Protein AF-A0A536YZN1-F1 (afdb_monomer)

Mean predicted aligned error: 6.4 Å

Nearest PDB structures (foldseek):
  1psw-assembly1_A  TM=8.741E-01  e=1.096E-07  Escherichia coli
  3tov-assembly1_A  TM=8.318E-01  e=2.749E-04  Veillonella parvula DSM 2008
  3c4q-assembly2_B  TM=5.159E-01  e=1.133E-01  Corynebacterium glutamicum
  3c48-assembly1_B  TM=5.008E-01  e=3.534E-01  Corynebacterium glutamicum
  7fee-assembly1_A  TM=4.818E-01  e=3.778E-01  Homo sapiens

Radius of gyration: 18.91 Å; Cα contacts (8 Å,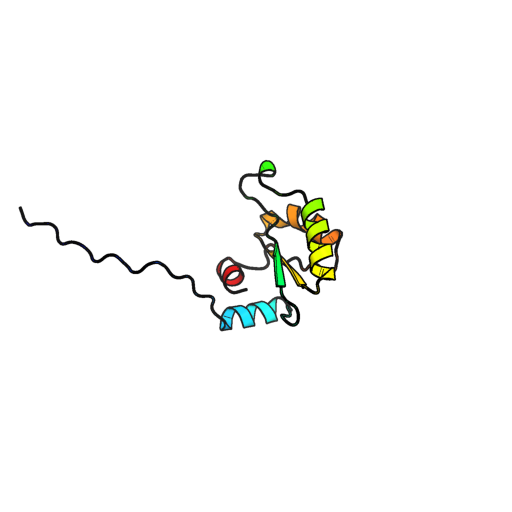 |Δi|>4): 128; chains: 1; bounding box: 37×36×63 Å

Sequence (108 aa):
MPKGRLIPTPPAPVLVPNAANAAAAMRALKLSTHRPIAIFCPGAEYGPAKRWPAEHFIALARRLLEEGYAVWLLGSPNDQAAALPIAAAIPAVRDLTGRTDLGTAIDL

Structure (mmCIF, N/CA/C/O backbone):
data_AF-A0A536YZN1-F1
#
_entry.id   AF-A0A536YZN1-F1
#
loop_
_atom_site.group_PDB
_atom_site.id
_atom_site.type_symbol
_atom_site.label_atom_id
_atom_site.label_alt_id
_atom_site.label_comp_id
_atom_site.label_asym_id
_atom_site.label_entity_id
_atom_site.label_seq_id
_atom_site.pdbx_PDB_ins_code
_atom_site.Cartn_x
_atom_site.Cartn_y
_atom_site.Cartn_z
_atom_site.occupancy
_atom_site.B_iso_or_equiv
_atom_site.auth_seq_id
_atom_site.auth_comp_id
_atom_site.auth_asym_id
_atom_site.auth_atom_id
_atom_site.pdbx_PDB_model_num
ATOM 1 N N . MET A 1 1 ? 20.147 -17.273 -52.000 1.00 50.06 1 MET A N 1
ATOM 2 C CA . MET A 1 1 ? 19.935 -16.702 -50.650 1.00 50.06 1 MET A CA 1
ATOM 3 C C . MET A 1 1 ? 18.899 -17.558 -49.928 1.00 50.06 1 MET A C 1
ATOM 5 O O . MET A 1 1 ? 17.804 -17.680 -50.473 1.00 50.06 1 MET A O 1
ATOM 9 N N . PRO A 1 2 ? 19.203 -18.216 -48.795 1.00 60.91 2 PRO A N 1
ATOM 10 C CA . PRO A 1 2 ? 18.199 -19.006 -48.089 1.00 60.91 2 PRO A CA 1
ATOM 11 C C . PRO A 1 2 ? 17.195 -18.068 -47.404 1.00 60.91 2 PRO A C 1
ATOM 13 O O . PRO A 1 2 ? 17.585 -17.084 -46.777 1.00 60.91 2 PRO A O 1
ATOM 16 N N . LYS A 1 3 ? 15.896 -18.346 -47.570 1.00 60.62 3 LYS A N 1
ATOM 17 C CA . LYS A 1 3 ? 14.807 -17.587 -46.939 1.00 60.62 3 LYS A CA 1
ATOM 18 C C . LYS A 1 3 ? 14.907 -17.744 -45.417 1.00 60.62 3 LYS A C 1
ATOM 20 O O . LYS A 1 3 ? 14.933 -18.869 -44.922 1.00 60.62 3 LYS A O 1
ATOM 25 N N . GLY A 1 4 ? 14.986 -16.623 -44.700 1.00 68.50 4 GLY A N 1
ATOM 26 C CA . GLY A 1 4 ? 15.069 -16.592 -43.239 1.00 68.50 4 GLY A CA 1
ATOM 27 C C . GLY A 1 4 ? 13.897 -17.338 -42.601 1.00 68.50 4 GLY A C 1
ATOM 28 O O . GLY A 1 4 ? 12.739 -17.100 -42.941 1.00 68.50 4 GLY A O 1
ATOM 29 N N . ARG A 1 5 ? 14.204 -18.277 -41.705 1.00 76.62 5 ARG A N 1
ATOM 30 C CA . ARG A 1 5 ? 13.211 -19.064 -40.970 1.00 76.62 5 ARG A CA 1
ATOM 31 C C . ARG A 1 5 ? 12.525 -18.152 -39.950 1.00 76.62 5 ARG A C 1
ATOM 33 O O . ARG A 1 5 ? 13.198 -17.599 -39.086 1.00 76.62 5 ARG A O 1
ATOM 40 N N . LEU A 1 6 ? 11.207 -17.984 -40.063 1.00 76.38 6 LEU A N 1
ATOM 41 C CA . LEU A 1 6 ? 10.409 -17.240 -39.083 1.00 76.38 6 LEU A CA 1
ATOM 42 C C . LEU A 1 6 ? 10.484 -17.945 -37.721 1.00 76.38 6 LEU A C 1
ATOM 44 O O . LEU A 1 6 ? 10.246 -19.151 -37.628 1.00 76.38 6 LEU A O 1
ATOM 48 N N . ILE A 1 7 ? 10.837 -17.192 -36.679 1.00 80.56 7 ILE A N 1
ATOM 49 C CA . ILE A 1 7 ? 10.825 -17.663 -35.291 1.00 80.56 7 ILE A CA 1
ATOM 50 C C . ILE A 1 7 ? 9.366 -17.606 -34.809 1.00 80.56 7 ILE A C 1
ATOM 52 O O . ILE A 1 7 ? 8.714 -16.585 -35.044 1.00 80.56 7 ILE A O 1
ATOM 56 N N . PRO A 1 8 ? 8.828 -18.661 -34.168 1.00 84.06 8 PRO A N 1
ATOM 57 C CA . PRO A 1 8 ? 7.485 -18.617 -33.598 1.00 84.06 8 PRO A CA 1
ATOM 58 C C . PRO A 1 8 ? 7.353 -17.451 -32.617 1.00 84.06 8 PRO A C 1
ATOM 60 O O . PRO A 1 8 ? 8.251 -17.217 -31.806 1.00 84.06 8 PRO A O 1
ATOM 63 N N . THR A 1 9 ? 6.237 -16.726 -32.679 1.00 84.50 9 THR A N 1
ATOM 64 C CA . THR A 1 9 ? 5.945 -15.659 -31.720 1.00 84.50 9 THR A CA 1
ATOM 65 C C . THR A 1 9 ? 5.851 -16.267 -30.317 1.00 84.50 9 THR A C 1
ATOM 67 O O . THR A 1 9 ? 5.101 -17.231 -30.138 1.00 84.50 9 THR A O 1
ATOM 70 N N . PRO A 1 10 ? 6.604 -15.758 -29.325 1.00 84.38 10 PRO A N 1
ATOM 71 C CA . PRO A 1 10 ? 6.494 -16.255 -27.964 1.00 84.38 10 PRO A CA 1
ATOM 72 C C . PRO A 1 10 ? 5.086 -15.978 -27.415 1.00 84.38 10 PRO A C 1
ATOM 74 O O . PRO A 1 10 ? 4.435 -15.020 -27.846 1.00 84.38 10 PRO A O 1
ATOM 77 N N . PRO A 1 11 ? 4.601 -16.797 -26.468 1.00 88.81 11 PRO A N 1
ATOM 78 C CA . PRO A 1 11 ? 3.347 -16.510 -25.788 1.00 88.81 11 PRO A CA 1
ATOM 79 C C . PRO A 1 11 ? 3.424 -15.150 -25.083 1.00 88.81 11 PRO A C 1
ATOM 81 O O . PRO A 1 11 ? 4.500 -14.708 -24.672 1.00 88.81 11 PRO A O 1
ATOM 84 N N . ALA A 1 12 ? 2.274 -14.490 -24.935 1.00 89.50 12 ALA A N 1
ATOM 85 C CA . ALA A 1 12 ? 2.197 -13.243 -24.187 1.00 89.50 12 ALA A CA 1
ATOM 86 C C . ALA A 1 12 ? 2.681 -13.465 -22.740 1.00 89.50 12 ALA A C 1
ATOM 88 O O . ALA A 1 12 ? 2.337 -14.489 -22.140 1.00 89.50 12 ALA A O 1
ATOM 89 N N . PRO A 1 13 ? 3.469 -12.539 -22.167 1.00 89.00 13 PRO A N 1
ATOM 90 C CA . PRO A 1 13 ? 3.890 -12.653 -20.780 1.00 89.00 13 PRO A CA 1
ATOM 91 C C . PRO A 1 13 ? 2.662 -12.578 -19.870 1.00 89.00 13 PRO A C 1
ATOM 93 O O . PRO A 1 13 ? 1.863 -11.646 -19.964 1.00 89.00 13 PRO A O 1
ATOM 96 N N . VAL A 1 14 ? 2.520 -13.564 -18.986 1.00 87.00 14 VAL A N 1
ATOM 97 C CA . VAL A 1 14 ? 1.473 -13.598 -17.962 1.00 87.00 14 VAL A CA 1
ATOM 98 C C . VAL A 1 14 ? 2.147 -13.513 -16.605 1.00 87.00 14 VAL A C 1
ATOM 100 O O . VAL A 1 14 ? 3.033 -14.309 -16.297 1.00 87.00 14 VAL A O 1
ATOM 103 N N . LEU A 1 15 ? 1.717 -12.549 -15.797 1.00 84.38 15 LEU A N 1
ATOM 104 C CA . LEU A 1 15 ? 2.120 -12.443 -14.404 1.00 84.38 15 LEU A CA 1
ATOM 105 C C . LEU A 1 15 ? 1.043 -13.112 -13.551 1.00 84.38 15 LEU A C 1
ATOM 107 O O . LEU A 1 15 ? -0.099 -12.656 -13.530 1.00 84.38 15 LEU A O 1
ATOM 111 N N . VAL A 1 16 ? 1.393 -14.220 -12.900 1.00 87.31 16 VAL A N 1
ATOM 112 C CA . VAL A 1 16 ? 0.483 -14.969 -12.025 1.00 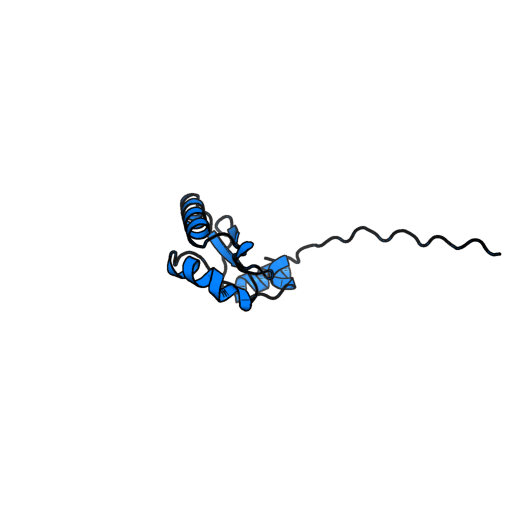87.31 16 VAL A CA 1
ATOM 113 C C . VAL A 1 16 ? 0.983 -14.836 -10.588 1.00 87.31 16 VAL A C 1
ATOM 115 O O . VAL A 1 16 ? 2.094 -15.298 -10.317 1.00 87.31 16 VAL A O 1
ATOM 118 N N . PRO A 1 17 ? 0.192 -14.242 -9.677 1.00 86.25 17 PRO A N 1
ATOM 119 C CA . PRO A 1 17 ? 0.526 -14.195 -8.260 1.00 86.25 17 PRO A CA 1
ATOM 120 C C . PRO A 1 17 ? 0.689 -15.599 -7.677 1.00 86.25 17 PRO A C 1
ATOM 122 O O . PRO A 1 17 ? -0.115 -16.502 -7.935 1.00 86.25 17 PRO A O 1
ATOM 125 N N . ASN A 1 18 ? 1.713 -15.790 -6.855 1.00 92.31 18 ASN A N 1
ATOM 126 C CA . ASN A 1 18 ? 1.936 -17.037 -6.144 1.00 92.31 18 ASN A CA 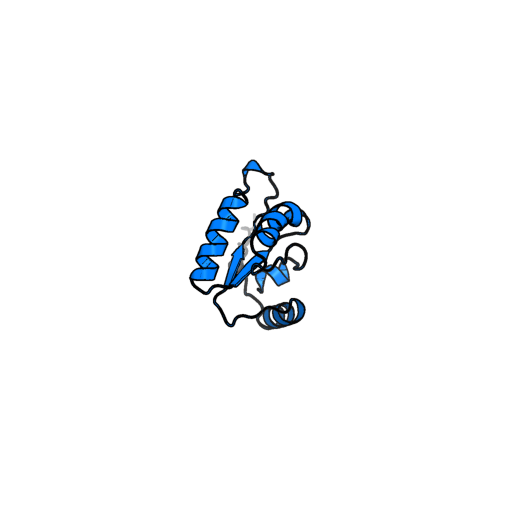1
ATOM 127 C C . ASN A 1 18 ? 1.245 -17.003 -4.773 1.00 92.31 18 ASN A C 1
ATOM 129 O O . ASN A 1 18 ? 1.709 -16.368 -3.827 1.00 92.31 18 ASN A O 1
ATOM 133 N N . ALA A 1 19 ? 0.165 -17.775 -4.630 1.00 89.81 19 ALA A N 1
ATOM 134 C CA . ALA A 1 19 ? -0.617 -17.832 -3.394 1.00 89.81 19 ALA A CA 1
ATOM 135 C C . ALA A 1 19 ? 0.187 -18.279 -2.154 1.00 89.81 19 ALA A C 1
ATOM 137 O O . ALA A 1 19 ? -0.120 -17.863 -1.034 1.00 89.81 19 ALA A O 1
ATOM 138 N N . ALA A 1 20 ? 1.220 -19.114 -2.319 1.00 90.88 20 ALA A N 1
ATOM 139 C CA . ALA A 1 20 ? 2.060 -19.550 -1.204 1.00 90.88 20 ALA A CA 1
ATOM 140 C C . ALA A 1 20 ? 2.955 -18.409 -0.696 1.00 90.88 20 ALA A C 1
ATOM 142 O O . ALA A 1 20 ? 3.086 -18.224 0.519 1.00 90.88 20 ALA A O 1
ATOM 143 N N . ASN A 1 21 ? 3.509 -17.618 -1.619 1.00 90.69 21 ASN A N 1
ATOM 144 C CA . ASN A 1 21 ? 4.282 -16.421 -1.299 1.00 90.69 21 ASN A CA 1
ATOM 145 C C . ASN A 1 21 ? 3.397 -15.358 -0.650 1.00 90.69 21 ASN A C 1
ATOM 147 O O . ASN A 1 21 ? 3.758 -14.841 0.406 1.00 90.69 21 ASN A O 1
ATOM 151 N N . ALA A 1 22 ? 2.207 -15.116 -1.208 1.00 88.00 22 ALA A N 1
ATOM 152 C CA . ALA A 1 22 ? 1.210 -14.218 -0.637 1.00 88.00 22 ALA A CA 1
ATOM 153 C C . ALA A 1 22 ? 0.909 -14.594 0.822 1.00 88.00 22 ALA A C 1
ATOM 155 O O . ALA A 1 22 ? 1.042 -13.782 1.736 1.00 88.00 22 ALA A O 1
ATOM 156 N N . ALA A 1 23 ? 0.606 -15.870 1.086 1.00 88.50 23 ALA A N 1
ATOM 157 C CA . ALA A 1 23 ? 0.326 -16.348 2.437 1.00 88.50 23 ALA A CA 1
ATOM 158 C C . ALA A 1 23 ? 1.529 -16.194 3.389 1.00 88.50 23 ALA A C 1
ATOM 160 O O . ALA A 1 23 ? 1.349 -15.890 4.572 1.00 88.50 23 ALA A O 1
ATOM 161 N N . ALA A 1 24 ? 2.756 -16.404 2.903 1.00 90.75 24 ALA A N 1
ATOM 162 C CA . ALA A 1 24 ? 3.971 -16.193 3.687 1.00 90.75 24 ALA A CA 1
ATOM 163 C C . ALA A 1 24 ? 4.192 -14.709 4.016 1.00 90.75 24 ALA A C 1
ATOM 165 O O . ALA A 1 24 ? 4.438 -14.379 5.179 1.00 90.75 24 ALA A O 1
ATOM 166 N N . ALA A 1 25 ? 4.027 -13.825 3.032 1.00 90.06 25 ALA A N 1
ATOM 167 C CA . ALA A 1 25 ? 4.130 -12.380 3.189 1.00 90.06 25 ALA A CA 1
ATOM 168 C C . ALA A 1 25 ? 3.086 -11.843 4.175 1.00 90.06 25 ALA A C 1
ATOM 170 O O . ALA A 1 25 ? 3.426 -11.113 5.107 1.00 90.06 25 ALA A O 1
ATOM 171 N N . MET A 1 26 ? 1.835 -12.291 4.052 1.00 92.19 26 MET A N 1
ATOM 172 C CA . MET A 1 26 ? 0.745 -11.935 4.962 1.00 92.19 26 MET A CA 1
ATOM 173 C C . MET A 1 26 ? 1.063 -12.310 6.415 1.00 92.19 26 MET A C 1
ATOM 175 O O . MET A 1 26 ? 0.871 -11.494 7.320 1.00 92.19 26 MET A O 1
ATOM 179 N N . ARG A 1 27 ? 1.620 -13.508 6.653 1.00 92.50 27 ARG A N 1
ATOM 180 C CA . ARG A 1 27 ? 2.073 -13.924 7.994 1.00 92.50 27 ARG A CA 1
ATOM 181 C C . ARG A 1 27 ? 3.238 -13.070 8.496 1.00 92.50 27 ARG A C 1
ATOM 183 O O . ARG A 1 27 ? 3.197 -12.611 9.636 1.00 92.50 27 ARG A O 1
ATOM 190 N N . ALA A 1 28 ? 4.252 -12.840 7.663 1.00 91.25 28 ALA A N 1
ATOM 191 C CA . ALA A 1 28 ? 5.449 -12.083 8.035 1.00 91.25 28 ALA A CA 1
ATOM 192 C C . ALA A 1 28 ? 5.130 -10.618 8.386 1.00 91.25 28 ALA A C 1
ATOM 194 O O . ALA A 1 28 ? 5.632 -10.082 9.377 1.00 91.25 28 ALA A O 1
ATOM 195 N N . LEU A 1 29 ? 4.242 -9.987 7.617 1.00 91.56 29 LEU A N 1
ATOM 196 C CA . LEU A 1 29 ? 3.831 -8.590 7.787 1.00 91.56 29 LEU A CA 1
ATOM 197 C C . LEU A 1 29 ? 2.684 -8.414 8.802 1.00 91.56 29 LEU A C 1
ATOM 199 O O . LEU A 1 29 ? 2.331 -7.279 9.156 1.00 91.56 29 LEU A O 1
ATOM 203 N N . LYS A 1 30 ? 2.155 -9.532 9.326 1.00 92.00 30 LYS A N 1
ATOM 204 C CA . LYS A 1 30 ? 1.014 -9.607 10.255 1.00 92.00 30 LYS A CA 1
ATOM 205 C C . LYS A 1 30 ? -0.224 -8.911 9.687 1.00 92.00 30 LYS A C 1
ATOM 207 O O . LYS A 1 30 ? -0.843 -8.077 10.347 1.00 92.00 30 LYS A O 1
ATOM 212 N N . LEU A 1 31 ? -0.531 -9.222 8.435 1.00 91.25 31 LEU A N 1
ATOM 213 C CA . LEU A 1 31 ? -1.656 -8.674 7.691 1.00 91.25 31 LEU A CA 1
ATOM 214 C C . LEU A 1 31 ? -2.866 -9.607 7.791 1.00 91.25 31 LEU A C 1
ATOM 216 O O . LEU A 1 31 ? -2.731 -10.813 7.989 1.00 91.25 31 LEU A O 1
ATOM 220 N N . SER A 1 32 ? -4.060 -9.039 7.640 1.00 87.88 32 SER A N 1
ATOM 221 C CA . SER A 1 32 ? -5.326 -9.771 7.660 1.00 87.88 32 SER A CA 1
ATOM 222 C C . SER A 1 32 ? -6.177 -9.377 6.458 1.00 87.88 32 SER A C 1
ATOM 224 O O . SER A 1 32 ? -6.245 -8.198 6.115 1.00 87.88 32 SER A O 1
ATOM 226 N N . THR A 1 33 ? -6.843 -10.363 5.857 1.00 85.56 33 THR A N 1
ATOM 227 C CA . THR A 1 33 ? -7.787 -10.205 4.739 1.00 85.56 33 THR A CA 1
ATOM 228 C C . THR A 1 33 ? -9.252 -10.308 5.174 1.00 85.56 33 THR A C 1
ATOM 230 O O . THR A 1 33 ? -10.129 -10.501 4.339 1.00 85.56 33 THR A O 1
ATOM 233 N N . HIS A 1 34 ? -9.566 -10.191 6.473 1.00 90.44 34 HIS A N 1
ATOM 234 C CA . HIS A 1 34 ? -10.964 -10.253 6.942 1.00 90.44 34 HIS A CA 1
ATOM 235 C C . HIS A 1 34 ? -11.847 -9.132 6.378 1.00 90.44 34 HIS A C 1
ATOM 237 O O . HIS A 1 34 ? -13.070 -9.231 6.409 1.00 90.44 34 HIS A O 1
ATOM 243 N N . ARG A 1 35 ? -11.219 -8.062 5.890 1.00 92.69 35 ARG A N 1
ATOM 244 C CA . ARG A 1 35 ? -11.849 -6.929 5.220 1.00 92.69 35 ARG A CA 1
ATOM 245 C C . ARG A 1 35 ? -11.286 -6.816 3.805 1.00 92.69 35 ARG A C 1
ATOM 247 O O . ARG A 1 35 ? -10.131 -7.206 3.609 1.00 92.69 35 ARG A O 1
ATOM 254 N N . PRO A 1 36 ? -12.047 -6.268 2.843 1.00 95.44 36 PRO A N 1
ATOM 255 C CA . PRO A 1 36 ? -11.487 -5.929 1.542 1.00 95.44 36 PRO A CA 1
ATOM 256 C C . PRO A 1 36 ? -10.322 -4.945 1.718 1.00 95.44 36 PRO A C 1
ATOM 258 O O . PRO A 1 36 ? -10.324 -4.120 2.634 1.00 95.44 36 PRO A O 1
ATOM 261 N N . ILE A 1 37 ? -9.299 -5.058 0.874 1.00 95.12 37 ILE A N 1
ATOM 262 C CA . ILE A 1 37 ? -8.041 -4.318 1.023 1.00 95.12 37 ILE A CA 1
ATOM 263 C C . ILE A 1 37 ? -7.907 -3.304 -0.108 1.00 95.12 37 ILE A C 1
ATOM 265 O O . ILE A 1 37 ? -8.116 -3.632 -1.273 1.00 95.12 37 ILE A O 1
ATOM 269 N N . ALA A 1 38 ? -7.524 -2.082 0.246 1.00 96.25 38 ALA A N 1
ATOM 270 C CA . ALA A 1 38 ? -7.088 -1.055 -0.684 1.00 96.25 38 ALA A CA 1
ATOM 271 C C . ALA A 1 38 ? -5.599 -0.764 -0.468 1.00 96.25 38 ALA A C 1
ATOM 273 O O . ALA A 1 38 ? -5.157 -0.511 0.655 1.00 96.25 38 ALA A O 1
ATOM 274 N N . ILE A 1 39 ? -4.828 -0.790 -1.552 1.00 94.94 39 ILE A N 1
ATOM 275 C CA . ILE A 1 39 ? -3.387 -0.536 -1.537 1.00 94.94 39 ILE A CA 1
ATOM 276 C C . ILE A 1 39 ? -3.122 0.825 -2.170 1.00 94.94 39 ILE A C 1
ATOM 278 O O . ILE A 1 39 ? -3.554 1.086 -3.292 1.00 94.94 39 ILE A O 1
ATOM 282 N N . PHE A 1 40 ? -2.391 1.684 -1.464 1.00 95.94 40 PHE A N 1
ATOM 283 C CA . PHE A 1 40 ? -1.922 2.966 -1.977 1.00 95.94 40 PHE A CA 1
ATOM 284 C C . PHE A 1 40 ? -0.415 2.942 -2.194 1.00 95.94 40 PHE A C 1
ATOM 286 O O . PHE A 1 40 ? 0.338 2.509 -1.324 1.00 95.94 40 PHE A O 1
ATOM 293 N N . CYS A 1 41 ? 0.015 3.505 -3.320 1.00 93.56 41 CYS A N 1
ATOM 294 C CA . CYS A 1 41 ? 1.419 3.734 -3.641 1.00 93.56 41 CYS A CA 1
ATOM 295 C C . CYS A 1 41 ? 1.665 5.252 -3.711 1.00 93.56 41 CYS A C 1
ATOM 297 O O . CYS A 1 41 ? 1.575 5.827 -4.794 1.00 93.56 41 CYS A O 1
ATOM 299 N N . PRO A 1 42 ? 1.904 5.937 -2.572 1.00 90.31 42 PRO A N 1
ATOM 300 C CA . PRO A 1 42 ? 1.984 7.406 -2.513 1.00 90.31 42 PRO A CA 1
ATOM 301 C C . PRO A 1 42 ? 3.281 7.978 -3.115 1.00 90.31 42 PRO A C 1
ATOM 303 O O . PRO A 1 42 ? 3.420 9.189 -3.300 1.00 90.31 42 PRO A O 1
ATOM 306 N N . GLY A 1 43 ? 4.242 7.101 -3.397 1.00 86.69 43 GLY A N 1
ATOM 307 C CA . GLY A 1 43 ? 5.521 7.412 -4.011 1.00 86.69 43 GLY A CA 1
ATOM 308 C C . GLY A 1 43 ? 5.446 7.838 -5.474 1.00 86.69 43 GLY A C 1
ATOM 309 O O . GLY A 1 43 ? 4.502 7.523 -6.194 1.00 86.69 43 GLY A O 1
ATOM 310 N N . ALA A 1 44 ? 6.492 8.525 -5.935 1.00 83.19 44 ALA A N 1
ATOM 311 C CA . ALA A 1 44 ? 6.752 8.701 -7.364 1.00 83.19 44 ALA A CA 1
ATOM 312 C C . ALA A 1 44 ? 8.245 8.940 -7.604 1.00 83.19 44 ALA A C 1
ATOM 314 O O . ALA A 1 44 ? 8.844 9.817 -6.968 1.00 83.19 44 ALA A O 1
ATOM 315 N N . GLU A 1 45 ? 8.812 8.199 -8.557 1.00 77.88 45 GLU A N 1
ATOM 316 C CA . GLU A 1 45 ? 10.235 8.249 -8.917 1.00 77.88 45 GLU A CA 1
ATOM 317 C C . 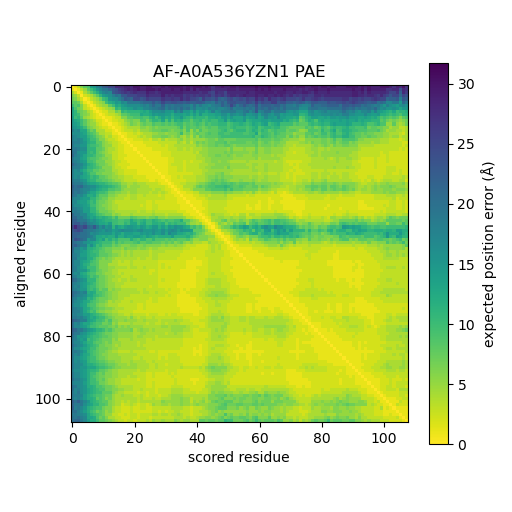GLU A 1 45 ? 10.598 9.536 -9.677 1.00 77.88 45 GLU A C 1
ATOM 319 O O . GLU A 1 45 ? 11.614 10.166 -9.406 1.00 77.88 45 GLU A O 1
ATOM 324 N N . TYR A 1 46 ? 9.704 10.016 -10.546 1.00 72.56 46 TYR A N 1
ATOM 325 C CA . TYR A 1 46 ? 9.900 11.223 -11.367 1.00 72.56 46 TYR A CA 1
ATOM 326 C C . TYR A 1 46 ? 9.641 12.549 -10.625 1.00 72.56 46 TYR A C 1
ATOM 328 O O . TYR A 1 46 ? 9.393 13.581 -11.251 1.00 72.56 46 TYR A O 1
ATOM 336 N N . GLY A 1 47 ? 9.687 12.530 -9.293 1.00 68.44 47 GLY A N 1
ATOM 337 C CA . GLY A 1 47 ? 9.595 13.721 -8.453 1.00 68.44 47 GLY A CA 1
ATOM 338 C C . GLY A 1 47 ? 8.184 14.081 -7.959 1.00 68.44 47 GLY A C 1
ATOM 339 O O . GLY A 1 47 ? 7.194 13.429 -8.299 1.00 68.44 47 GLY A O 1
ATOM 340 N N . PRO A 1 48 ? 8.084 15.129 -7.118 1.00 72.25 48 PRO A N 1
ATOM 341 C CA . PRO A 1 48 ? 6.873 15.466 -6.366 1.00 72.25 48 PRO A CA 1
ATOM 342 C C . PRO A 1 48 ? 5.699 15.918 -7.240 1.00 72.25 48 PRO A C 1
ATOM 344 O O . PRO A 1 48 ? 4.556 15.740 -6.844 1.00 72.25 48 PRO A O 1
ATOM 347 N N . ALA A 1 49 ? 5.953 16.438 -8.445 1.00 79.00 49 ALA A N 1
ATOM 348 C CA . ALA A 1 49 ? 4.902 16.925 -9.341 1.00 79.00 49 ALA A CA 1
ATOM 349 C C . ALA A 1 49 ? 3.948 15.822 -9.840 1.00 79.00 49 ALA A C 1
ATOM 351 O O . ALA A 1 49 ? 2.822 16.119 -10.224 1.00 79.00 49 ALA A O 1
ATOM 352 N N . LYS A 1 50 ? 4.384 14.553 -9.836 1.00 81.12 50 LYS A N 1
ATOM 353 C CA . LYS A 1 50 ? 3.535 13.399 -10.181 1.00 81.12 50 LYS A CA 1
ATOM 354 C C . LYS A 1 50 ? 2.941 12.699 -8.954 1.00 81.12 50 LYS A C 1
ATOM 356 O O . LYS A 1 50 ? 2.327 11.647 -9.104 1.00 81.12 50 LYS A O 1
ATOM 361 N N . ARG A 1 51 ? 3.138 13.245 -7.750 1.00 85.25 51 ARG A N 1
ATOM 362 C CA . ARG A 1 51 ? 2.570 12.698 -6.514 1.00 85.25 51 ARG A CA 1
ATOM 363 C C . ARG A 1 51 ? 1.236 13.357 -6.242 1.00 85.25 51 ARG A C 1
ATOM 365 O O . ARG A 1 51 ? 1.088 14.568 -6.399 1.00 85.25 51 ARG A O 1
ATOM 372 N N . TRP A 1 52 ? 0.277 12.560 -5.795 1.00 90.81 52 TRP A N 1
ATOM 373 C CA . TRP A 1 52 ? -0.949 13.121 -5.259 1.00 90.81 52 TRP A CA 1
ATOM 374 C C . TRP A 1 52 ? -0.672 13.662 -3.847 1.00 90.81 52 TRP A C 1
ATOM 376 O O . TRP A 1 52 ? 0.008 12.982 -3.072 1.00 90.81 52 TRP A O 1
ATOM 386 N N . PRO A 1 53 ? -1.147 14.872 -3.508 1.00 92.19 53 PRO A N 1
ATOM 387 C CA . PRO A 1 53 ? -0.990 15.427 -2.171 1.00 92.19 53 PRO A CA 1
ATOM 388 C C . PRO A 1 53 ? -1.473 14.481 -1.061 1.00 92.19 53 PRO A C 1
ATOM 390 O O . PRO A 1 53 ? -2.461 13.754 -1.218 1.00 92.19 53 PRO A O 1
ATOM 393 N N . ALA A 1 54 ? -0.777 14.493 0.078 1.00 93.75 54 ALA A N 1
ATOM 394 C CA . ALA A 1 54 ? -1.048 13.574 1.183 1.00 93.75 54 ALA A CA 1
ATOM 395 C C . ALA A 1 54 ? -2.466 13.752 1.748 1.00 93.75 54 ALA A C 1
ATOM 397 O O . ALA A 1 54 ? -3.111 12.770 2.115 1.00 93.75 54 ALA A O 1
ATOM 398 N N . GLU A 1 55 ? -2.989 14.979 1.761 1.00 95.62 55 GLU A N 1
ATOM 399 C CA . GLU A 1 55 ? -4.347 15.298 2.202 1.0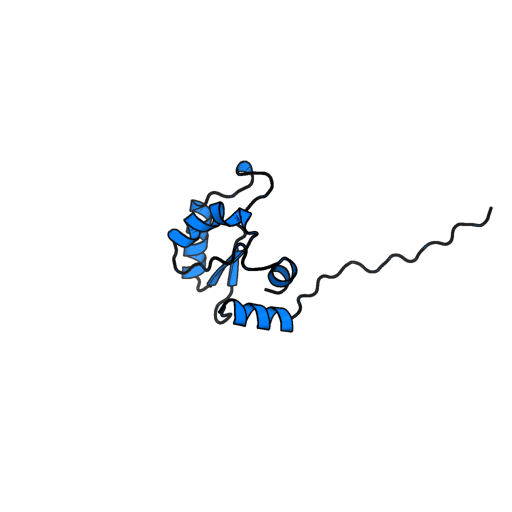0 95.62 55 GLU A CA 1
ATOM 400 C C . GLU A 1 55 ? -5.419 14.542 1.412 1.00 95.62 55 GLU A C 1
ATOM 402 O O . GLU A 1 55 ? -6.438 14.138 1.977 1.00 95.62 55 GLU A O 1
ATOM 407 N N . HIS A 1 56 ? -5.183 14.285 0.126 1.00 96.31 56 HIS A N 1
ATOM 408 C CA . HIS A 1 56 ? -6.129 13.560 -0.706 1.00 96.31 56 HIS A CA 1
ATOM 409 C C . HIS A 1 56 ? -6.096 12.057 -0.423 1.00 96.31 56 HIS A C 1
ATOM 411 O O . HIS A 1 56 ? -7.154 11.435 -0.305 1.00 96.31 56 HIS A O 1
ATOM 417 N N . PHE A 1 57 ? -4.906 11.486 -0.209 1.00 96.69 57 PHE A N 1
ATOM 418 C CA . PHE A 1 57 ? -4.780 10.109 0.271 1.00 96.69 57 PHE A CA 1
ATOM 419 C C . PHE A 1 57 ? -5.429 9.921 1.644 1.00 96.69 57 PHE A C 1
ATOM 421 O O . PHE A 1 57 ? -6.123 8.931 1.855 1.00 96.69 57 PHE A O 1
ATOM 428 N N . ILE A 1 58 ? -5.254 10.875 2.563 1.00 97.62 58 ILE A N 1
ATOM 429 C CA . ILE A 1 58 ? -5.880 10.853 3.894 1.00 97.62 58 ILE A CA 1
ATOM 430 C C . ILE A 1 58 ? -7.407 10.880 3.766 1.00 97.62 58 ILE A C 1
ATOM 432 O O . ILE A 1 58 ? -8.093 10.069 4.390 1.00 97.62 58 ILE A O 1
ATOM 436 N N . ALA A 1 59 ? -7.952 11.778 2.941 1.00 97.88 59 ALA A N 1
ATOM 437 C CA . ALA A 1 59 ? -9.393 11.867 2.716 1.00 97.88 59 ALA A CA 1
ATOM 438 C C . ALA A 1 59 ? -9.964 10.567 2.126 1.00 97.88 59 ALA A C 1
ATOM 440 O O . ALA A 1 59 ? -10.994 10.078 2.591 1.00 97.88 59 ALA A O 1
ATOM 441 N N . LEU A 1 60 ? -9.279 9.975 1.144 1.00 97.81 60 LEU A N 1
ATOM 442 C CA . LEU A 1 60 ? -9.696 8.711 0.538 1.00 97.81 60 LEU A CA 1
ATOM 443 C C . LEU A 1 60 ? -9.582 7.536 1.519 1.00 97.81 60 LEU A C 1
ATOM 445 O O . LEU A 1 60 ? -10.513 6.742 1.622 1.00 97.81 60 LEU A O 1
ATOM 449 N N . ALA A 1 61 ? -8.482 7.443 2.271 1.00 97.31 61 ALA A N 1
ATOM 450 C CA . ALA A 1 61 ? -8.287 6.399 3.275 1.00 97.31 61 ALA A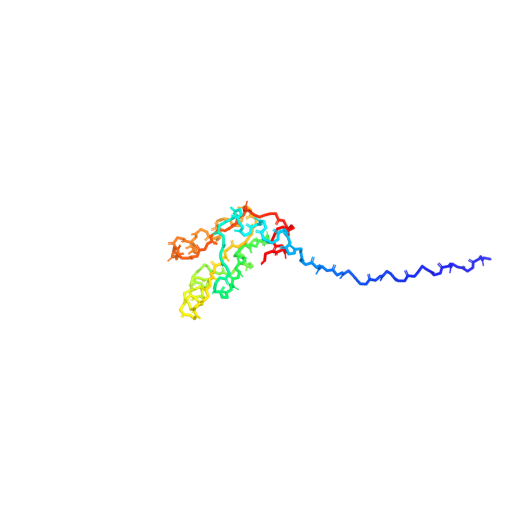 CA 1
ATOM 451 C C . ALA A 1 61 ? -9.401 6.415 4.325 1.00 97.31 61 ALA A C 1
ATOM 453 O O . ALA A 1 61 ? -9.928 5.359 4.657 1.00 97.31 61 ALA A O 1
ATOM 454 N N . ARG A 1 62 ? -9.792 7.596 4.824 1.00 98.00 62 ARG A N 1
ATOM 455 C CA . ARG A 1 62 ? -10.894 7.720 5.795 1.00 98.00 62 ARG A CA 1
ATOM 456 C C . ARG A 1 62 ? -12.199 7.155 5.247 1.00 98.00 62 ARG A C 1
ATOM 458 O O . ARG A 1 62 ? -12.806 6.321 5.907 1.00 98.00 62 ARG A O 1
ATOM 465 N N . ARG A 1 63 ? -12.561 7.526 4.017 1.00 98.12 63 ARG A N 1
ATOM 466 C CA . ARG A 1 63 ? -13.769 7.013 3.355 1.00 98.12 63 ARG A CA 1
ATOM 467 C C . ARG A 1 63 ? -13.739 5.494 3.191 1.00 98.12 63 ARG A C 1
ATOM 469 O O . ARG A 1 63 ? -14.701 4.825 3.533 1.00 98.12 63 ARG A O 1
ATOM 476 N N . LEU A 1 64 ? -12.619 4.937 2.734 1.00 97.75 64 LEU A N 1
ATOM 477 C CA . LEU A 1 64 ? -12.489 3.487 2.570 1.00 97.75 64 LEU A CA 1
ATOM 478 C C . LEU A 1 64 ? -12.564 2.747 3.911 1.00 97.75 64 LEU A C 1
ATOM 480 O O . LEU A 1 64 ? -13.189 1.694 3.999 1.00 97.75 64 LEU A O 1
ATOM 484 N N . LEU A 1 65 ? -11.967 3.297 4.969 1.00 96.75 65 LEU A N 1
ATOM 485 C CA . LEU A 1 65 ? -12.076 2.728 6.313 1.00 96.75 65 LEU A CA 1
ATOM 486 C C . LEU A 1 65 ? -13.527 2.752 6.825 1.00 96.75 65 LEU A C 1
ATOM 488 O O . LEU A 1 65 ? -13.962 1.770 7.424 1.00 96.75 65 LEU A O 1
ATOM 492 N N . GLU A 1 66 ? -14.272 3.832 6.571 1.00 97.31 66 GLU A N 1
ATOM 493 C CA . GLU A 1 66 ? -15.708 3.944 6.886 1.00 97.31 66 GLU A CA 1
ATOM 494 C C . GLU A 1 66 ? -16.552 2.932 6.095 1.00 97.31 66 GLU A C 1
ATOM 496 O O . GLU A 1 66 ? -17.475 2.334 6.643 1.00 97.31 66 GLU A O 1
ATOM 501 N N . GLU A 1 67 ? -16.186 2.665 4.841 1.00 97.50 67 GLU A N 1
ATOM 502 C CA . GLU A 1 67 ? -16.792 1.630 3.991 1.00 97.50 67 GLU A CA 1
ATOM 503 C C . GLU A 1 67 ? -16.355 0.198 4.369 1.00 97.50 67 GLU A C 1
ATOM 505 O O . GLU A 1 67 ? -16.797 -0.777 3.762 1.00 97.50 67 GLU A O 1
ATOM 510 N N . GLY A 1 68 ? -15.506 0.045 5.390 1.00 96.31 68 GLY A N 1
ATOM 511 C CA . GLY A 1 68 ? -15.105 -1.251 5.933 1.00 96.31 68 GLY A CA 1
ATOM 512 C C . GLY A 1 68 ? -13.879 -1.878 5.271 1.00 96.31 68 GLY A C 1
ATOM 513 O O . GLY A 1 68 ? -13.621 -3.060 5.496 1.00 96.31 68 GLY A O 1
ATOM 514 N N . TYR A 1 69 ? -13.095 -1.122 4.503 1.00 97.50 69 TYR A N 1
ATOM 515 C CA . TYR A 1 69 ? -11.827 -1.595 3.947 1.00 97.50 69 TYR A CA 1
ATOM 516 C C . TYR A 1 69 ? -10.700 -1.571 4.987 1.00 97.50 69 TYR A C 1
ATOM 518 O O . TYR A 1 69 ? -10.735 -0.854 5.988 1.00 97.50 69 TYR A O 1
ATOM 526 N N . ALA A 1 70 ? -9.653 -2.348 4.729 1.00 96.31 70 ALA A N 1
ATOM 527 C CA . ALA A 1 70 ? -8.322 -2.118 5.273 1.00 96.31 70 ALA A CA 1
ATOM 528 C C . ALA A 1 70 ? -7.484 -1.347 4.243 1.00 96.31 70 ALA A C 1
ATOM 530 O O . ALA A 1 70 ? -7.588 -1.610 3.048 1.00 96.31 70 ALA A O 1
ATOM 531 N N . VAL A 1 71 ? -6.638 -0.420 4.695 1.00 96.94 71 VAL A N 1
ATOM 532 C CA . VAL A 1 71 ? -5.791 0.391 3.805 1.00 96.94 71 VAL A CA 1
ATOM 533 C C . VAL A 1 71 ? -4.318 0.134 4.107 1.00 96.94 71 VAL A C 1
ATOM 535 O O . VAL A 1 71 ? -3.889 0.268 5.259 1.00 96.94 71 VAL A O 1
ATOM 538 N N . TRP A 1 72 ? -3.545 -0.222 3.081 1.00 96.62 72 TRP A N 1
ATOM 539 C CA . TRP A 1 72 ? -2.099 -0.449 3.165 1.00 96.62 72 TRP A CA 1
ATOM 540 C C . TRP A 1 72 ? -1.344 0.543 2.281 1.00 96.62 72 TRP A C 1
ATOM 542 O O . TRP A 1 72 ? -1.793 0.864 1.183 1.00 96.62 72 TRP A O 1
ATOM 552 N N . LEU A 1 73 ? -0.185 1.008 2.745 1.00 95.88 73 LEU A N 1
ATOM 553 C CA . LEU A 1 73 ? 0.745 1.802 1.943 1.00 95.88 73 LEU A CA 1
ATOM 554 C C . LEU A 1 73 ? 1.873 0.889 1.478 1.00 95.88 73 LEU A C 1
ATOM 556 O O . LEU A 1 73 ? 2.572 0.312 2.309 1.00 95.88 73 LEU A O 1
ATOM 560 N N . LEU A 1 74 ? 2.048 0.763 0.169 1.00 94.81 74 LEU A N 1
ATOM 561 C CA . LEU A 1 74 ? 3.118 -0.006 -0.452 1.00 94.81 74 LEU A CA 1
ATOM 562 C C . LEU A 1 74 ? 4.022 0.912 -1.270 1.00 94.81 74 LEU A C 1
ATOM 564 O O . LEU A 1 74 ? 3.625 1.981 -1.729 1.00 94.81 74 LEU A O 1
ATOM 568 N N . GLY A 1 75 ? 5.273 0.500 -1.415 1.00 91.06 75 GLY A N 1
ATOM 569 C CA . GLY A 1 75 ? 6.284 1.284 -2.106 1.00 91.06 75 GLY A CA 1
ATOM 570 C C . GLY A 1 75 ? 7.691 0.868 -1.715 1.00 91.06 75 GLY A C 1
ATOM 571 O O . GLY A 1 75 ? 7.905 0.027 -0.837 1.00 91.06 75 GLY A O 1
ATOM 572 N N . SER A 1 76 ? 8.656 1.485 -2.375 1.00 90.44 76 SER A N 1
ATOM 573 C CA . SER A 1 76 ? 10.072 1.352 -2.062 1.00 90.44 76 SER A CA 1
ATOM 574 C C . SER A 1 76 ? 10.421 2.073 -0.749 1.00 90.44 76 SER A C 1
ATOM 576 O O . SER A 1 76 ? 9.632 2.879 -0.248 1.00 90.44 76 SER A O 1
ATOM 578 N N . PRO A 1 77 ? 11.626 1.858 -0.188 1.00 90.56 77 PRO A N 1
ATOM 579 C CA . PRO A 1 77 ? 12.102 2.647 0.949 1.00 90.56 77 PRO A CA 1
ATOM 580 C C . PRO A 1 77 ? 12.107 4.163 0.685 1.00 90.56 77 PRO A C 1
ATOM 582 O O . PRO A 1 77 ? 11.873 4.949 1.601 1.00 90.56 77 PRO A O 1
ATOM 585 N N . ASN A 1 78 ? 12.306 4.582 -0.571 1.00 89.25 78 ASN A N 1
ATOM 586 C CA . ASN A 1 78 ? 12.327 5.995 -0.964 1.00 89.25 78 ASN A CA 1
ATOM 587 C C . ASN A 1 78 ? 10.949 6.670 -0.845 1.00 89.25 78 ASN A C 1
ATOM 589 O O . ASN A 1 78 ? 10.860 7.899 -0.838 1.00 89.25 78 ASN A O 1
ATOM 593 N N . ASP A 1 79 ? 9.880 5.880 -0.721 1.00 90.88 79 ASP A N 1
ATOM 594 C CA . ASP A 1 79 ? 8.506 6.372 -0.649 1.00 90.88 79 ASP A CA 1
ATOM 595 C C . ASP A 1 79 ? 8.050 6.659 0.790 1.00 90.88 79 ASP A C 1
ATOM 597 O O . ASP A 1 79 ? 6.979 7.237 0.990 1.00 90.88 79 ASP A O 1
ATOM 601 N N . GLN A 1 80 ? 8.878 6.351 1.799 1.00 90.69 80 GLN A N 1
ATOM 602 C CA . GLN A 1 80 ? 8.563 6.605 3.213 1.00 90.69 80 GLN A CA 1
ATOM 603 C C . GLN A 1 80 ? 8.217 8.067 3.492 1.00 90.69 80 GLN A C 1
ATOM 605 O O . GLN A 1 80 ? 7.274 8.346 4.227 1.00 90.69 80 GLN A O 1
ATOM 610 N N . ALA A 1 81 ? 8.924 9.016 2.873 1.00 91.06 81 ALA A N 1
ATOM 611 C CA . ALA A 1 81 ? 8.644 10.440 3.062 1.00 91.06 81 ALA A CA 1
ATOM 612 C C . ALA A 1 81 ? 7.229 10.834 2.591 1.00 91.06 81 ALA A C 1
ATOM 614 O O . ALA A 1 81 ? 6.636 11.760 3.142 1.00 91.06 81 ALA A O 1
ATOM 615 N N . ALA A 1 82 ? 6.681 10.131 1.593 1.00 91.56 82 ALA A N 1
ATOM 616 C CA . ALA A 1 82 ? 5.320 10.344 1.102 1.00 91.56 82 ALA A CA 1
ATOM 617 C C . ALA A 1 82 ? 4.272 9.558 1.913 1.00 91.56 82 ALA A C 1
ATOM 619 O O . ALA A 1 82 ? 3.144 10.023 2.070 1.00 91.56 82 ALA A O 1
ATOM 620 N N . ALA A 1 83 ? 4.634 8.389 2.447 1.00 94.50 83 ALA A N 1
ATOM 621 C CA . ALA A 1 83 ? 3.751 7.550 3.257 1.00 94.50 83 ALA A CA 1
ATOM 622 C C . ALA A 1 83 ? 3.571 8.063 4.697 1.00 94.50 83 ALA A C 1
ATOM 624 O O . ALA A 1 83 ? 2.467 7.998 5.245 1.00 94.50 83 ALA A O 1
ATOM 625 N N . LEU A 1 84 ? 4.629 8.621 5.294 1.00 94.94 84 LEU A N 1
ATOM 626 C CA . LEU A 1 84 ? 4.663 9.026 6.700 1.00 94.94 84 LEU A CA 1
ATOM 627 C C . LEU A 1 84 ? 3.525 9.987 7.100 1.00 94.94 84 LEU A C 1
ATOM 629 O O . LEU A 1 84 ? 2.881 9.719 8.115 1.00 94.94 84 LEU A O 1
ATOM 633 N N . PRO A 1 85 ? 3.201 11.055 6.340 1.00 95.50 85 PRO A N 1
ATOM 634 C CA . PRO A 1 85 ? 2.101 11.952 6.702 1.00 95.50 85 PRO A CA 1
ATOM 635 C C . PRO A 1 85 ? 0.735 11.250 6.735 1.00 95.50 85 PRO A C 1
ATOM 637 O O . PRO A 1 85 ? -0.102 11.569 7.576 1.00 95.50 85 PRO A O 1
ATOM 640 N N . ILE A 1 86 ? 0.516 10.270 5.851 1.00 96.56 86 ILE A N 1
ATOM 641 C CA . ILE A 1 86 ? -0.737 9.507 5.770 1.00 96.56 86 ILE A CA 1
ATOM 642 C C . ILE A 1 86 ? -0.854 8.576 6.981 1.00 96.56 86 ILE A C 1
ATOM 644 O O . ILE A 1 86 ? -1.876 8.581 7.669 1.00 96.56 86 ILE A O 1
ATOM 648 N N . ALA A 1 87 ? 0.208 7.818 7.272 1.00 96.31 87 ALA A N 1
ATOM 649 C CA . ALA A 1 87 ? 0.257 6.901 8.411 1.00 96.31 87 ALA A CA 1
ATOM 650 C C . ALA A 1 87 ? 0.156 7.641 9.757 1.00 96.31 87 ALA A C 1
ATOM 652 O O . ALA A 1 87 ? -0.523 7.176 10.671 1.00 96.31 87 ALA A O 1
ATOM 653 N N . ALA A 1 88 ? 0.774 8.821 9.870 1.00 96.69 88 ALA A N 1
ATOM 654 C CA . ALA A 1 88 ? 0.676 9.668 11.057 1.00 96.69 88 ALA A CA 1
ATOM 655 C C . ALA A 1 88 ? -0.743 10.224 11.262 1.00 96.69 88 ALA A C 1
ATOM 657 O O . ALA A 1 88 ? -1.224 10.291 12.391 1.00 96.69 88 ALA A O 1
ATOM 658 N N . ALA A 1 89 ? -1.432 10.601 10.180 1.00 97.12 89 ALA A N 1
ATOM 659 C CA . ALA A 1 89 ? -2.794 11.126 10.249 1.00 97.12 89 ALA A CA 1
ATOM 660 C C . ALA A 1 89 ? -3.853 10.044 10.520 1.00 97.12 89 ALA A C 1
ATOM 662 O O . ALA A 1 89 ? -4.941 10.362 11.012 1.00 97.12 89 ALA A O 1
ATOM 663 N N . ILE A 1 90 ? -3.574 8.786 10.163 1.00 96.81 90 ILE A N 1
ATOM 664 C CA . ILE A 1 90 ? -4.514 7.669 10.283 1.00 96.81 90 ILE A CA 1
ATOM 665 C C . ILE A 1 90 ? -3.777 6.418 10.794 1.00 96.81 90 ILE A C 1
ATOM 667 O O . ILE A 1 90 ? -3.351 5.588 9.992 1.00 96.81 90 ILE A O 1
ATOM 671 N N . PRO A 1 91 ? -3.704 6.201 12.121 1.00 94.44 91 PRO A N 1
ATOM 672 C CA . PRO A 1 91 ? -3.016 5.042 12.704 1.00 94.44 91 PRO A CA 1
ATOM 673 C C . PR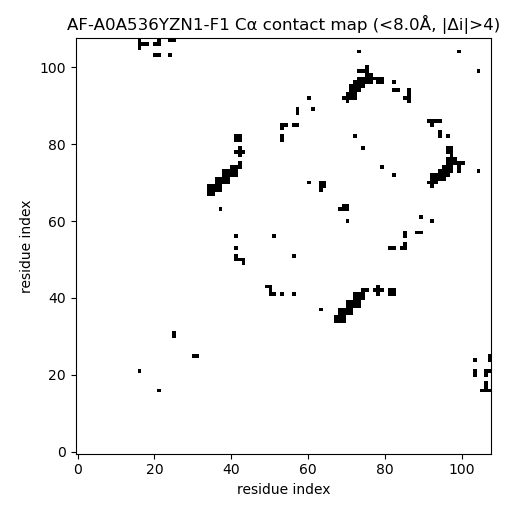O A 1 91 ? -3.565 3.669 12.276 1.00 94.44 91 PRO A C 1
ATOM 675 O O . PRO A 1 91 ? -2.900 2.651 12.450 1.00 94.44 91 PRO A O 1
ATOM 678 N N . ALA A 1 92 ? -4.788 3.626 11.736 1.00 94.44 92 ALA A N 1
ATOM 679 C CA . ALA A 1 92 ? -5.398 2.414 11.190 1.00 94.44 92 ALA A CA 1
ATOM 680 C C . ALA A 1 92 ? -4.829 2.002 9.816 1.00 94.44 92 ALA A C 1
ATOM 682 O O . ALA A 1 92 ? -5.035 0.863 9.392 1.00 94.44 92 ALA A O 1
ATOM 683 N N . VAL A 1 93 ? -4.131 2.905 9.119 1.00 95.81 93 VAL A N 1
ATOM 684 C CA . VAL A 1 93 ? -3.434 2.614 7.860 1.00 95.81 93 VAL A CA 1
ATOM 685 C C . VAL A 1 93 ? -2.133 1.877 8.166 1.00 95.81 93 VAL A C 1
ATOM 687 O O . VAL A 1 93 ? -1.367 2.268 9.047 1.00 95.81 93 VAL A O 1
ATOM 690 N N . ARG A 1 94 ? -1.854 0.804 7.421 1.00 95.00 94 ARG A N 1
ATOM 691 C CA . ARG A 1 94 ? -0.628 0.020 7.597 1.00 95.00 94 ARG A CA 1
ATOM 692 C C . ARG A 1 94 ? 0.443 0.466 6.611 1.00 95.00 94 ARG A C 1
ATOM 694 O O . ARG A 1 94 ? 0.314 0.217 5.419 1.00 95.00 94 ARG A O 1
ATOM 701 N N . ASP A 1 95 ? 1.518 1.062 7.114 1.00 95.19 95 ASP A N 1
ATOM 702 C CA . ASP A 1 95 ? 2.684 1.380 6.291 1.00 95.19 95 ASP A CA 1
ATOM 703 C C . ASP A 1 95 ? 3.583 0.145 6.090 1.00 95.19 95 ASP A C 1
ATOM 705 O O . ASP A 1 95 ? 4.102 -0.442 7.049 1.00 95.19 95 ASP A O 1
ATOM 709 N N . LEU A 1 96 ? 3.721 -0.266 4.830 1.00 94.88 96 LEU A N 1
ATOM 710 C CA . LEU A 1 96 ? 4.552 -1.374 4.361 1.00 94.88 96 LEU A CA 1
ATOM 711 C C . LEU A 1 96 ? 5.660 -0.892 3.411 1.00 94.88 96 LEU A C 1
ATOM 713 O O . LEU A 1 96 ? 6.351 -1.724 2.820 1.00 94.88 96 LEU A O 1
ATOM 717 N N . THR A 1 97 ? 5.865 0.421 3.268 1.00 93.44 97 THR A N 1
ATOM 718 C CA . THR A 1 97 ? 6.901 0.973 2.387 1.00 93.44 97 THR A CA 1
ATOM 719 C C . THR A 1 97 ? 8.293 0.477 2.782 1.00 93.44 97 THR A C 1
ATOM 721 O O . THR A 1 97 ? 8.708 0.516 3.944 1.00 93.44 97 THR A O 1
ATOM 724 N N . GLY A 1 98 ? 9.014 -0.075 1.805 1.00 91.12 98 GLY A N 1
ATOM 725 C CA . GLY A 1 98 ? 10.324 -0.695 2.010 1.00 91.12 98 GLY A CA 1
ATOM 726 C C . GLY A 1 98 ? 10.309 -2.017 2.786 1.00 91.12 98 GLY A C 1
ATOM 727 O O . GLY A 1 98 ? 11.377 -2.518 3.130 1.00 91.12 98 GLY A O 1
ATOM 728 N N . ARG A 1 99 ? 9.133 -2.593 3.073 1.00 90.75 99 ARG A N 1
ATOM 729 C CA . ARG A 1 99 ? 8.990 -3.891 3.768 1.00 90.75 99 ARG A CA 1
ATOM 730 C C . ARG A 1 99 ? 8.649 -5.048 2.830 1.00 90.75 99 ARG A C 1
ATOM 732 O O . ARG A 1 99 ? 8.545 -6.183 3.287 1.00 90.75 99 ARG A O 1
ATOM 739 N N . THR A 1 100 ? 8.481 -4.757 1.546 1.00 88.00 100 THR A N 1
ATOM 740 C CA . THR A 1 100 ? 8.215 -5.717 0.474 1.00 88.00 100 THR A CA 1
ATOM 741 C C . THR A 1 100 ? 9.238 -5.529 -0.638 1.00 88.00 100 THR A C 1
ATOM 743 O O . THR A 1 100 ? 9.589 -4.393 -0.963 1.00 88.00 100 THR A O 1
ATOM 746 N N . ASP A 1 101 ? 9.690 -6.621 -1.246 1.00 86.06 101 ASP A N 1
ATOM 747 C CA . ASP A 1 101 ? 10.345 -6.569 -2.554 1.00 86.06 101 ASP A CA 1
ATOM 748 C C . ASP A 1 101 ? 9.299 -6.598 -3.683 1.00 86.06 101 ASP A C 1
ATOM 750 O O . ASP A 1 101 ? 8.096 -6.705 -3.432 1.00 86.06 101 ASP A O 1
ATOM 754 N N . LEU A 1 102 ? 9.748 -6.470 -4.935 1.00 83.44 102 LEU A N 1
ATOM 755 C CA . LEU A 1 102 ? 8.851 -6.437 -6.092 1.00 83.44 102 LEU A CA 1
ATOM 756 C C . LEU A 1 102 ? 8.013 -7.719 -6.215 1.00 83.44 102 LEU A C 1
ATOM 758 O O . LEU A 1 102 ? 6.826 -7.634 -6.509 1.00 83.44 102 LEU A O 1
ATOM 762 N N . GLY A 1 103 ? 8.611 -8.891 -5.973 1.00 84.94 103 GLY A N 1
ATOM 763 C CA . GLY A 1 103 ? 7.896 -10.169 -6.047 1.00 84.94 103 GLY A CA 1
ATOM 764 C C . GLY A 1 103 ? 6.796 -10.259 -4.994 1.00 84.94 103 GLY A C 1
ATOM 765 O O . GLY A 1 103 ? 5.648 -10.548 -5.311 1.00 84.94 103 GLY A O 1
ATOM 766 N N . THR A 1 104 ? 7.121 -9.895 -3.756 1.00 84.62 104 THR A N 1
ATOM 767 C CA . THR A 1 104 ? 6.167 -9.858 -2.645 1.00 84.62 104 THR A CA 1
ATOM 768 C C . THR A 1 104 ? 5.047 -8.853 -2.893 1.00 84.62 104 THR A C 1
ATOM 770 O O . THR A 1 104 ? 3.895 -9.145 -2.597 1.00 84.62 104 THR A O 1
ATOM 773 N N . ALA A 1 105 ? 5.362 -7.676 -3.439 1.00 86.31 105 ALA A N 1
ATOM 774 C CA . ALA A 1 105 ? 4.364 -6.655 -3.751 1.00 86.31 105 ALA A CA 1
ATOM 775 C C . ALA A 1 105 ? 3.404 -7.076 -4.877 1.00 86.31 105 ALA A C 1
ATOM 777 O O . ALA A 1 105 ? 2.275 -6.604 -4.903 1.00 86.31 105 ALA A O 1
ATOM 778 N N . ILE A 1 106 ? 3.847 -7.937 -5.797 1.00 86.75 106 ILE A N 1
ATOM 779 C CA . ILE A 1 106 ? 3.004 -8.524 -6.850 1.00 86.75 106 ILE A CA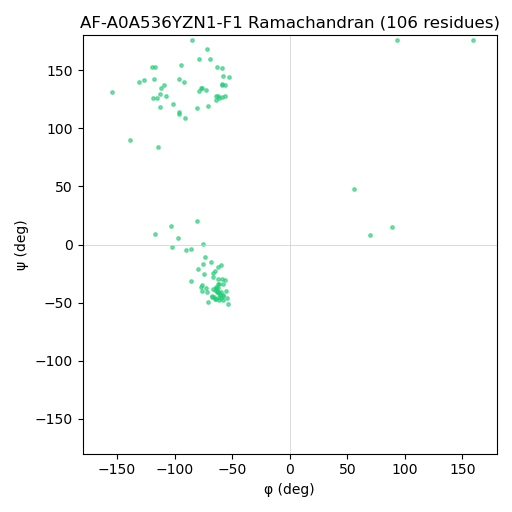 1
ATOM 780 C C . ILE A 1 106 ? 2.105 -9.632 -6.287 1.00 86.75 106 ILE A C 1
ATOM 782 O O . ILE A 1 106 ? 0.986 -9.815 -6.763 1.00 86.75 106 ILE A O 1
ATOM 786 N N . ASP A 1 107 ? 2.610 -10.391 -5.313 1.00 87.44 107 ASP A N 1
ATOM 787 C CA . ASP A 1 107 ? 1.899 -11.527 -4.727 1.00 87.44 107 ASP A CA 1
ATOM 788 C C . ASP A 1 107 ? 0.837 -11.111 -3.682 1.00 87.44 107 ASP A C 1
ATOM 790 O O . ASP A 1 107 ? -0.064 -11.904 -3.403 1.00 87.44 107 ASP A O 1
ATOM 794 N N . LEU A 1 108 ? 0.942 -9.908 -3.097 1.00 82.00 108 LEU A N 1
ATOM 795 C CA . LEU A 1 108 ? 0.017 -9.338 -2.096 1.00 82.00 108 LEU A CA 1
ATOM 796 C C . LEU A 1 108 ? -1.229 -8.691 -2.716 1.00 82.00 108 LEU A C 1
ATOM 798 O O . LEU A 1 108 ? -2.321 -8.922 -2.146 1.00 82.00 108 LEU A O 1
#

Foldseek 3Di:
DDDDDDDDDDDDDDDDADQVLQVVLCVVLVHDVPFAEDEDAQDDPVDDVPGDQLVVVLVVCVVCVVVGYQYEYEEELVCCVRCVVNCVSPVSYHYCHNVDDPSSVSND

pLDDT: mean 89.44, std 8.48, range [50.06, 98.12]

Secondary structure (DSSP, 8-state):
-PPPPPPPPPPPP-----HHHHHHHHHHHT---SS-EEEE----TT-GGGSP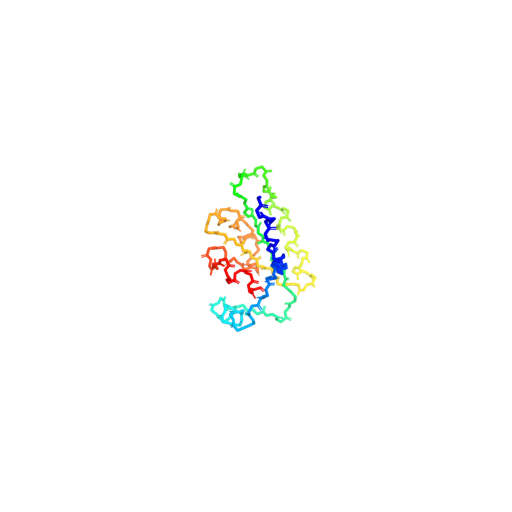PHHHHHHHHHHHHHTT-EEEE---GGGHHHHHHHHHH-TTSEE-TTSS-HHHHHH-

Solvent-accessible surface area (backbone atoms only — not comparable to full-atom values): 6601 Å² total; per-residue (Å²): 132,86,80,81,80,83,76,80,81,76,79,81,90,76,89,76,65,46,67,69,57,22,53,49,50,33,60,76,71,70,58,79,76,93,36,59,76,46,80,41,63,54,44,52,91,91,38,72,90,75,34,73,60,53,69,58,54,41,55,50,50,53,52,41,46,75,74,52,35,44,45,37,35,42,44,51,62,85,20,40,81,48,42,47,65,36,36,73,76,36,79,82,41,44,80,38,46,48,75,50,55,73,68,55,61,64,28,100